Protein AF-A0A258SQX7-F1 (afdb_monomer_lite)

Structure (mmCIF, N/CA/C/O backbone):
data_AF-A0A258SQX7-F1
#
_entry.id   AF-A0A258SQX7-F1
#
loop_
_atom_site.group_PDB
_atom_site.id
_atom_site.type_symbol
_atom_site.label_atom_id
_atom_site.label_alt_id
_atom_site.label_comp_id
_atom_site.label_asym_id
_atom_site.label_entity_id
_atom_site.label_seq_id
_atom_site.pdbx_PDB_ins_code
_atom_site.Cartn_x
_atom_site.Cartn_y
_atom_site.Cartn_z
_atom_site.occupancy
_atom_site.B_iso_or_equiv
_atom_site.auth_seq_id
_atom_site.auth_comp_id
_atom_site.auth_asym_id
_atom_site.auth_atom_id
_atom_site.pdbx_PDB_model_num
ATOM 1 N N . MET A 1 1 ? 6.890 6.126 -13.512 1.00 81.38 1 MET A N 1
ATOM 2 C CA . MET A 1 1 ? 6.777 4.958 -12.606 1.00 81.38 1 MET A CA 1
ATOM 3 C C . MET A 1 1 ? 6.392 5.329 -11.187 1.00 81.38 1 MET A C 1
ATOM 5 O O . MET A 1 1 ? 5.261 5.047 -10.822 1.00 81.38 1 MET A O 1
ATOM 9 N N . LYS A 1 2 ? 7.237 6.023 -10.407 1.00 85.19 2 LYS A N 1
ATOM 10 C CA . LYS A 1 2 ? 6.886 6.403 -9.022 1.00 85.19 2 LYS A CA 1
ATOM 11 C C . LYS A 1 2 ? 5.560 7.177 -8.922 1.00 85.19 2 LYS A C 1
ATOM 13 O O . LYS A 1 2 ? 4.708 6.797 -8.134 1.00 85.19 2 LYS A O 1
ATOM 18 N N . THR A 1 3 ? 5.351 8.183 -9.776 1.00 90.31 3 THR A N 1
ATOM 19 C CA . THR A 1 3 ? 4.095 8.957 -9.825 1.00 90.31 3 THR A CA 1
ATOM 20 C C . THR A 1 3 ? 2.869 8.087 -10.108 1.00 90.31 3 THR A C 1
ATOM 22 O O . THR A 1 3 ? 1.853 8.242 -9.442 1.00 90.31 3 THR A O 1
ATOM 25 N N . HIS A 1 4 ? 2.984 7.134 -11.041 1.00 92.12 4 HIS A N 1
ATOM 26 C CA . HIS A 1 4 ? 1.900 6.210 -11.395 1.00 92.12 4 HIS A CA 1
ATOM 27 C C . HIS A 1 4 ? 1.521 5.311 -10.213 1.00 92.12 4 HIS A C 1
ATOM 29 O O . HIS A 1 4 ? 0.362 5.265 -9.819 1.00 92.12 4 HIS A O 1
ATOM 35 N N . LEU A 1 5 ? 2.508 4.685 -9.562 1.00 93.56 5 LEU A N 1
ATOM 36 C CA . LEU A 1 5 ? 2.284 3.891 -8.346 1.00 93.56 5 LEU A CA 1
ATOM 37 C C . LEU A 1 5 ? 1.634 4.720 -7.231 1.00 93.56 5 LEU A C 1
ATOM 39 O O . LEU A 1 5 ? 0.714 4.245 -6.571 1.00 93.56 5 LEU A O 1
ATOM 43 N N . THR A 1 6 ? 2.065 5.970 -7.038 1.00 94.69 6 THR A N 1
ATOM 44 C CA . THR A 1 6 ? 1.436 6.875 -6.067 1.00 94.69 6 THR A CA 1
ATOM 45 C C . THR A 1 6 ? -0.031 7.146 -6.412 1.00 94.69 6 THR A C 1
ATOM 47 O O . THR A 1 6 ? -0.863 7.153 -5.511 1.00 94.69 6 THR A O 1
ATOM 50 N N . GLN A 1 7 ? -0.375 7.329 -7.690 1.00 94.62 7 GLN A N 1
ATOM 51 C CA . GLN A 1 7 ? -1.762 7.531 -8.130 1.00 94.62 7 GLN A CA 1
ATOM 52 C C . GLN A 1 7 ? -2.632 6.283 -7.927 1.00 94.62 7 GLN A C 1
ATOM 54 O O . GLN A 1 7 ? -3.774 6.402 -7.472 1.00 94.62 7 GLN A O 1
ATOM 59 N N . LEU A 1 8 ? -2.095 5.091 -8.208 1.00 95.62 8 LEU A N 1
ATOM 60 C CA . LEU A 1 8 ? -2.780 3.823 -7.936 1.00 95.62 8 LEU A CA 1
ATOM 61 C C . LEU A 1 8 ? -3.052 3.659 -6.438 1.00 95.62 8 LEU A C 1
ATOM 63 O O . LEU A 1 8 ? -4.182 3.382 -6.042 1.00 95.62 8 LEU A O 1
ATOM 67 N N . LEU A 1 9 ? -2.042 3.915 -5.602 1.00 96.12 9 LEU A N 1
ATOM 68 C CA . LEU A 1 9 ? -2.167 3.874 -4.145 1.00 96.12 9 LEU A CA 1
ATOM 69 C C . LEU A 1 9 ? -3.164 4.907 -3.614 1.00 96.12 9 LEU A C 1
ATOM 71 O O . LEU A 1 9 ? -3.933 4.590 -2.714 1.00 96.12 9 LEU A O 1
ATOM 75 N N . ALA A 1 10 ? -3.186 6.119 -4.172 1.00 95.12 10 ALA A N 1
ATOM 76 C CA . ALA A 1 10 ? -4.155 7.146 -3.794 1.00 95.12 10 ALA A CA 1
ATOM 77 C C . ALA A 1 10 ? -5.588 6.715 -4.118 1.00 95.12 10 ALA A C 1
ATOM 79 O O . ALA A 1 10 ? -6.495 6.914 -3.311 1.00 95.12 10 ALA A O 1
ATOM 80 N N . SER A 1 11 ? -5.777 6.079 -5.275 1.00 95.00 11 SER A N 1
ATOM 81 C CA . SER A 1 11 ? -7.075 5.548 -5.692 1.00 95.00 11 SER A CA 1
ATOM 82 C C . SER A 1 11 ? -7.531 4.415 -4.770 1.00 95.00 11 SER A C 1
ATOM 84 O O . SER A 1 11 ? -8.648 4.459 -4.260 1.00 95.00 11 SER A O 1
ATOM 86 N N . ALA A 1 12 ? -6.650 3.455 -4.476 1.00 96.25 12 ALA A N 1
ATOM 87 C CA . ALA A 1 12 ? -6.932 2.356 -3.553 1.00 96.25 12 ALA A CA 1
ATOM 88 C C . ALA A 1 12 ? -7.239 2.860 -2.132 1.00 96.25 12 ALA A C 1
ATOM 90 O O . ALA A 1 12 ? -8.227 2.453 -1.523 1.00 96.25 12 ALA A O 1
ATOM 91 N N . ALA A 1 13 ? -6.440 3.802 -1.621 1.00 95.31 13 ALA A N 1
ATOM 92 C CA . ALA A 1 13 ? -6.634 4.387 -0.299 1.00 95.31 13 ALA A CA 1
ATOM 93 C C . ALA A 1 13 ? -7.979 5.108 -0.172 1.00 95.31 13 ALA A C 1
ATOM 95 O O . ALA A 1 13 ? -8.664 4.945 0.833 1.00 95.31 13 ALA A O 1
ATOM 96 N N . LYS A 1 14 ? -8.390 5.857 -1.201 1.00 94.38 14 LYS A N 1
ATOM 97 C CA . LYS A 1 14 ? -9.685 6.545 -1.217 1.00 94.38 14 LYS A CA 1
ATOM 98 C C . LYS A 1 14 ? -10.865 5.569 -1.181 1.00 94.38 14 LYS A C 1
ATOM 100 O O . LYS A 1 14 ? -11.896 5.897 -0.603 1.00 94.38 14 LYS A O 1
ATOM 1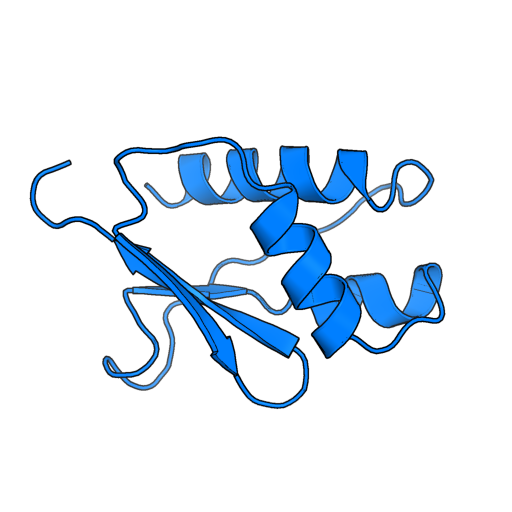05 N N . THR A 1 15 ? -10.712 4.383 -1.766 1.00 94.88 15 THR A N 1
ATOM 106 C CA . THR A 1 15 ? -11.736 3.328 -1.742 1.00 94.88 15 THR A CA 1
ATOM 107 C C . THR A 1 15 ? -11.912 2.732 -0.347 1.00 94.88 15 THR A C 1
ATOM 109 O O . THR A 1 15 ? -13.042 2.528 0.087 1.00 94.88 15 THR A O 1
ATOM 112 N N . ILE A 1 16 ? -10.816 2.467 0.370 1.00 95.06 16 ILE A N 1
ATOM 113 C CA . ILE A 1 16 ? -10.869 1.775 1.671 1.00 95.06 16 ILE A CA 1
ATOM 114 C C . ILE A 1 16 ? -10.962 2.725 2.874 1.00 95.06 16 ILE A C 1
ATOM 116 O O . ILE A 1 16 ? -11.374 2.316 3.956 1.00 95.06 16 ILE A O 1
ATOM 120 N N . ALA A 1 17 ? -10.552 3.982 2.703 1.00 93.62 17 ALA A N 1
ATOM 121 C CA . ALA A 1 17 ? -10.467 4.987 3.757 1.00 93.62 17 ALA A CA 1
ATOM 122 C C . ALA A 1 17 ? -10.977 6.360 3.268 1.00 93.62 17 ALA A C 1
ATOM 124 O O . ALA A 1 17 ? -10.226 7.338 3.306 1.00 93.62 17 ALA A O 1
ATOM 125 N N . PRO A 1 18 ? -12.239 6.465 2.804 1.00 92.38 18 PRO A N 1
ATOM 126 C CA . PRO A 1 18 ? -12.772 7.695 2.207 1.00 92.38 18 PRO A CA 1
ATOM 127 C C . PRO A 1 18 ? -12.785 8.893 3.168 1.00 92.38 18 PRO A C 1
ATOM 129 O O . PRO A 1 18 ? -12.673 10.032 2.718 1.00 92.38 18 PRO A O 1
ATOM 132 N N . ASP A 1 19 ? -12.876 8.640 4.476 1.00 91.50 19 ASP A N 1
ATOM 133 C CA . ASP A 1 19 ? -12.925 9.674 5.518 1.00 91.50 19 ASP A CA 1
ATOM 134 C C . ASP A 1 19 ? -11.534 10.158 5.969 1.00 91.50 19 ASP A C 1
ATOM 136 O O . ASP A 1 19 ? -11.420 11.080 6.781 1.00 91.50 19 ASP A O 1
ATOM 140 N N . VAL A 1 20 ? -10.455 9.542 5.474 1.00 89.88 20 VAL A N 1
ATOM 141 C CA . VAL A 1 20 ? -9.083 9.938 5.810 1.00 89.88 20 VAL A CA 1
ATOM 142 C C . VAL A 1 20 ? -8.613 11.007 4.827 1.00 89.88 20 VAL A C 1
ATOM 144 O O . VAL A 1 20 ? -8.187 10.713 3.711 1.00 89.88 20 VAL A O 1
ATOM 147 N N . ALA A 1 21 ? -8.680 12.264 5.263 1.00 83.50 21 ALA A N 1
ATOM 148 C CA . ALA A 1 21 ? -8.109 13.396 4.541 1.00 83.50 21 ALA A CA 1
ATOM 149 C C . ALA A 1 21 ? -6.573 13.451 4.678 1.00 83.50 21 ALA A C 1
ATOM 151 O O . ALA A 1 21 ? -5.999 12.905 5.621 1.00 83.50 21 ALA A O 1
ATOM 152 N N . ASP A 1 22 ? -5.922 14.133 3.731 1.00 82.31 22 ASP A N 1
ATOM 153 C CA . ASP A 1 22 ? -4.495 14.496 3.774 1.00 82.31 22 ASP A CA 1
ATOM 154 C C . ASP A 1 22 ? -3.523 13.320 3.967 1.00 82.31 22 ASP A C 1
ATOM 156 O O . ASP A 1 22 ? -2.541 13.379 4.710 1.00 82.31 22 ASP A O 1
ATOM 160 N N . LEU A 1 23 ? -3.786 12.219 3.264 1.00 88.94 23 LEU A N 1
ATOM 161 C CA . LEU A 1 23 ? -2.938 11.038 3.304 1.00 88.94 23 LEU A CA 1
ATOM 162 C C . LEU A 1 23 ? -1.627 11.253 2.531 1.00 88.94 23 LEU A C 1
ATOM 164 O O . LEU A 1 23 ? -1.599 11.267 1.298 1.00 88.94 23 LEU A O 1
ATOM 168 N N . THR A 1 24 ? -0.512 11.337 3.253 1.00 90.69 24 THR A N 1
ATOM 169 C CA . THR A 1 24 ? 0.823 11.360 2.641 1.00 90.69 24 THR A CA 1
ATOM 170 C C . THR A 1 24 ? 1.245 9.954 2.224 1.00 90.69 24 THR A C 1
ATOM 172 O O . THR A 1 24 ? 1.606 9.122 3.058 1.00 90.69 24 THR A O 1
ATOM 175 N N . ILE A 1 25 ? 1.242 9.691 0.918 1.00 94.81 25 ILE A N 1
ATOM 176 C CA . ILE A 1 25 ? 1.702 8.419 0.351 1.00 94.81 25 ILE A CA 1
ATOM 177 C C . ILE A 1 25 ? 3.198 8.499 0.073 1.00 94.81 25 ILE A C 1
ATOM 179 O O . ILE A 1 25 ? 3.653 9.279 -0.765 1.00 94.81 25 ILE A O 1
ATOM 183 N N . VAL A 1 26 ? 3.962 7.642 0.748 1.00 94.38 26 VAL A N 1
ATOM 184 C CA . VAL A 1 26 ? 5.412 7.547 0.576 1.00 94.38 26 VAL A CA 1
ATOM 185 C C . VAL A 1 26 ? 5.758 6.237 -0.125 1.00 94.38 26 VAL A C 1
ATOM 187 O O . VAL A 1 26 ? 5.349 5.158 0.303 1.00 94.38 26 VAL A O 1
ATOM 190 N N . LEU A 1 27 ? 6.516 6.357 -1.217 1.00 94.94 27 LEU A N 1
ATOM 191 C CA . LEU A 1 27 ? 7.156 5.245 -1.916 1.00 94.94 27 LEU A CA 1
ATOM 192 C C . LEU A 1 27 ? 8.667 5.370 -1.762 1.00 94.94 27 LEU A C 1
ATOM 194 O O . LEU A 1 27 ? 9.263 6.375 -2.177 1.00 94.94 27 LEU A O 1
ATOM 198 N N . GLU A 1 28 ? 9.274 4.330 -1.213 1.00 93.06 28 GLU A N 1
ATOM 199 C CA . GLU A 1 28 ? 10.707 4.241 -0.956 1.00 93.06 28 GLU A CA 1
ATOM 200 C C . GLU A 1 28 ? 11.311 3.075 -1.731 1.00 93.06 28 GLU A C 1
ATOM 202 O O . GLU A 1 28 ? 10.606 2.144 -2.120 1.00 93.06 28 GLU A O 1
ATOM 207 N N . ARG A 1 29 ? 12.626 3.125 -1.962 1.00 92.69 29 ARG A N 1
ATOM 208 C CA . ARG A 1 29 ? 13.352 1.944 -2.429 1.00 92.69 29 ARG A CA 1
ATOM 209 C C . ARG A 1 29 ? 13.650 1.059 -1.223 1.00 92.69 29 ARG A C 1
ATOM 211 O O . ARG A 1 29 ? 14.229 1.563 -0.255 1.00 92.69 29 ARG A O 1
ATOM 218 N N . PRO A 1 30 ? 13.272 -0.223 -1.251 1.00 90.69 30 PRO A N 1
ATOM 219 C CA . PRO A 1 30 ? 13.583 -1.116 -0.153 1.00 90.69 30 PRO A CA 1
ATOM 220 C C . PRO A 1 30 ? 15.097 -1.334 -0.031 1.00 90.69 30 PRO A C 1
ATOM 222 O O . PRO A 1 30 ? 15.861 -1.169 -0.981 1.00 90.69 30 PRO A O 1
ATOM 225 N N . LYS A 1 31 ? 15.540 -1.703 1.175 1.00 87.81 31 LYS A N 1
ATOM 226 C CA . LYS A 1 31 ? 16.965 -1.918 1.483 1.00 87.81 31 LYS A CA 1
ATOM 227 C C . LYS A 1 31 ? 17.546 -3.180 0.835 1.00 87.81 31 LYS A C 1
ATOM 229 O O . LYS A 1 31 ? 18.747 -3.220 0.598 1.00 87.81 31 LYS A O 1
ATOM 234 N N . SER A 1 32 ? 16.712 -4.192 0.590 1.00 90.50 32 SER A N 1
ATOM 235 C CA . SER A 1 32 ? 17.079 -5.408 -0.143 1.00 90.50 32 SER A CA 1
ATOM 236 C C . SER A 1 32 ? 16.303 -5.466 -1.451 1.00 90.50 32 SER A C 1
ATOM 238 O O . SER A 1 32 ? 15.104 -5.184 -1.455 1.00 90.50 32 SER A O 1
ATOM 240 N N . ALA A 1 33 ? 16.972 -5.882 -2.527 1.00 87.88 33 ALA A N 1
ATOM 241 C CA . ALA A 1 33 ? 16.342 -6.138 -3.822 1.00 87.88 33 ALA A CA 1
ATOM 242 C C . ALA A 1 33 ? 15.285 -7.257 -3.748 1.00 87.88 33 ALA A C 1
ATOM 244 O O . ALA A 1 33 ? 14.335 -7.259 -4.526 1.00 87.88 33 ALA A O 1
ATOM 245 N N . ASP A 1 34 ? 15.390 -8.156 -2.761 1.00 92.12 34 ASP A N 1
ATOM 246 C CA . ASP A 1 34 ? 14.399 -9.216 -2.526 1.00 92.12 34 ASP A CA 1
ATOM 247 C C . ASP A 1 34 ? 13.019 -8.664 -2.141 1.00 92.12 34 ASP A C 1
ATOM 249 O O . ASP A 1 34 ? 12.016 -9.360 -2.247 1.00 92.12 34 ASP A O 1
ATOM 253 N N . HIS A 1 35 ? 12.950 -7.410 -1.684 1.00 92.19 35 HIS A N 1
ATOM 254 C CA . HIS A 1 35 ? 11.706 -6.737 -1.309 1.00 92.19 35 HIS A CA 1
ATOM 255 C C . HIS A 1 35 ? 11.119 -5.902 -2.460 1.00 92.19 35 HIS A C 1
ATOM 257 O O . HIS A 1 35 ? 10.262 -5.051 -2.226 1.00 92.19 35 HIS A O 1
ATOM 263 N N . GLY A 1 36 ? 11.573 -6.13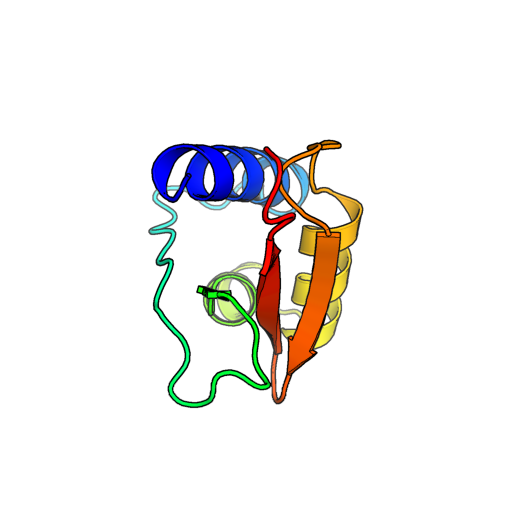5 -3.691 1.00 94.12 36 GLY A N 1
ATOM 264 C CA . GLY A 1 36 ? 11.060 -5.489 -4.894 1.00 94.12 36 GLY A CA 1
ATOM 265 C C . GLY A 1 36 ? 11.709 -4.142 -5.201 1.00 94.12 36 GLY A C 1
ATOM 266 O O . GLY A 1 36 ? 12.740 -3.766 -4.647 1.00 94.12 36 GLY A O 1
ATOM 267 N N . ASP A 1 37 ? 11.094 -3.411 -6.123 1.00 95.12 37 ASP A N 1
ATOM 268 C CA . ASP A 1 37 ? 11.604 -2.142 -6.643 1.00 95.12 37 ASP A CA 1
ATOM 269 C C . ASP A 1 37 ? 11.169 -0.950 -5.787 1.00 95.12 37 ASP A C 1
ATOM 271 O O . ASP A 1 37 ? 11.902 0.033 -5.632 1.00 95.12 37 ASP A O 1
ATOM 275 N N . PHE A 1 38 ? 9.961 -1.037 -5.225 1.00 96.06 38 PHE A N 1
ATOM 276 C CA . PHE A 1 38 ? 9.381 -0.012 -4.368 1.00 96.06 38 PHE A CA 1
ATOM 277 C C . PHE A 1 38 ? 8.655 -0.629 -3.180 1.00 96.06 38 PHE A C 1
ATOM 279 O O . PHE A 1 38 ? 8.076 -1.702 -3.282 1.00 96.06 38 PHE A O 1
ATOM 286 N N . ALA A 1 39 ? 8.618 0.096 -2.069 1.00 96.81 39 ALA A N 1
ATOM 287 C CA . ALA A 1 39 ? 7.837 -0.268 -0.899 1.00 96.81 39 ALA A CA 1
ATOM 288 C C . ALA A 1 39 ? 7.061 0.938 -0.359 1.00 96.81 39 ALA A C 1
ATOM 290 O O . ALA A 1 39 ? 7.482 2.088 -0.513 1.00 96.81 39 ALA A O 1
ATOM 291 N N . THR A 1 40 ? 5.933 0.674 0.299 1.00 97.19 40 THR A N 1
ATOM 292 C CA . THR A 1 40 ? 5.170 1.681 1.046 1.00 97.19 40 THR A CA 1
ATOM 293 C C . THR A 1 40 ? 4.754 1.166 2.421 1.00 97.19 40 THR A C 1
ATOM 295 O O . THR A 1 40 ? 4.430 -0.010 2.596 1.00 97.19 40 THR A O 1
ATOM 298 N N . ASN A 1 41 ? 4.729 2.070 3.399 1.00 97.00 41 ASN A N 1
ATOM 299 C CA . ASN A 1 41 ? 4.202 1.843 4.746 1.00 97.00 41 ASN A CA 1
ATOM 300 C C . ASN A 1 41 ? 2.733 2.286 4.887 1.00 97.00 41 ASN A C 1
ATOM 302 O O . ASN A 1 41 ? 2.234 2.408 6.007 1.00 97.00 41 ASN A O 1
ATOM 306 N N . LEU A 1 42 ? 2.040 2.552 3.774 1.00 97.06 42 LEU A N 1
ATOM 307 C CA . LEU A 1 42 ? 0.706 3.149 3.766 1.00 97.06 42 LEU A CA 1
ATOM 308 C C . LEU A 1 42 ? -0.301 2.419 4.669 1.00 97.06 42 LEU A C 1
ATOM 310 O O . LEU A 1 42 ? -1.062 3.061 5.393 1.00 97.06 42 LEU A O 1
ATOM 314 N N . ALA A 1 43 ? -0.264 1.087 4.697 1.00 97.50 43 ALA A N 1
ATOM 315 C CA . ALA A 1 43 ? -1.164 0.308 5.541 1.00 97.50 43 ALA A CA 1
ATOM 316 C C . ALA A 1 43 ? -0.968 0.589 7.041 1.00 97.50 43 ALA A C 1
ATOM 318 O O . ALA A 1 43 ? -1.928 0.595 7.808 1.00 97.50 43 ALA A O 1
ATOM 319 N N . MET A 1 44 ? 0.266 0.876 7.466 1.00 96.12 44 MET A N 1
ATOM 320 C CA . MET A 1 44 ? 0.588 1.242 8.850 1.00 96.12 44 MET A CA 1
ATOM 321 C C . MET A 1 44 ? 0.073 2.635 9.203 1.00 96.12 44 MET A C 1
ATOM 323 O O . MET A 1 44 ? -0.412 2.843 10.313 1.00 96.12 44 MET A O 1
ATOM 327 N N . ILE A 1 45 ? 0.141 3.575 8.257 1.00 95.62 45 ILE A N 1
ATOM 328 C CA . ILE A 1 45 ? -0.409 4.925 8.426 1.00 95.62 45 ILE A CA 1
ATOM 329 C C . ILE A 1 45 ? -1.932 4.848 8.588 1.00 95.62 45 ILE A C 1
ATOM 331 O O . ILE A 1 45 ? -2.486 5.474 9.491 1.00 95.62 45 ILE A O 1
ATOM 335 N N . LEU A 1 46 ? -2.596 4.025 7.772 1.00 96.12 46 LEU A N 1
ATOM 336 C CA . LEU A 1 46 ? -4.047 3.829 7.801 1.00 96.12 46 LEU A CA 1
ATOM 337 C C . LEU A 1 46 ? -4.542 2.979 8.985 1.00 96.12 46 LEU A C 1
ATOM 339 O O . LEU A 1 46 ? -5.705 3.086 9.368 1.00 96.12 46 LEU A O 1
ATOM 343 N N . ALA A 1 47 ? -3.674 2.194 9.628 1.00 96.38 47 ALA A N 1
ATOM 344 C CA . ALA A 1 47 ? -4.043 1.365 10.779 1.00 96.38 47 ALA A CA 1
ATOM 345 C C . ALA A 1 47 ? -4.637 2.159 11.943 1.00 96.38 47 ALA A C 1
ATOM 347 O O . ALA A 1 47 ? -5.610 1.723 12.559 1.00 96.38 47 ALA A O 1
ATOM 348 N N . LYS A 1 48 ? -4.084 3.342 12.232 1.00 93.62 48 LYS A N 1
ATOM 349 C CA . LYS A 1 48 ? -4.568 4.200 13.317 1.00 93.62 48 LYS A CA 1
ATOM 350 C C . LYS A 1 48 ? -5.971 4.771 13.050 1.00 93.62 48 LYS A C 1
ATOM 352 O O . LYS A 1 48 ? -6.827 4.570 13.911 1.00 93.62 48 LYS A O 1
ATOM 357 N N . PRO A 1 49 ? -6.243 5.465 11.926 1.00 94.62 49 PRO A N 1
ATOM 358 C CA . PRO A 1 49 ? -7.575 6.005 11.659 1.00 94.62 49 PRO A CA 1
ATOM 359 C C . PRO A 1 49 ? -8.631 4.913 11.446 1.00 94.62 49 PRO A C 1
ATOM 361 O O . PRO A 1 49 ? -9.746 5.066 11.935 1.00 94.62 49 PRO A O 1
ATOM 364 N N . LEU A 1 50 ? -8.282 3.789 10.810 1.00 94.94 50 LEU A N 1
ATOM 365 C CA . LEU A 1 50 ? -9.225 2.688 10.572 1.00 94.94 50 LEU A CA 1
ATOM 366 C C . LEU A 1 50 ? -9.395 1.753 11.781 1.00 94.94 50 LEU A C 1
ATOM 368 O O . LEU A 1 50 ? -10.296 0.921 11.788 1.00 94.94 50 LEU A O 1
ATOM 372 N N . LYS A 1 51 ? -8.538 1.873 12.808 1.00 96.06 51 LYS A N 1
ATOM 373 C CA . LYS A 1 51 ? -8.489 0.988 13.990 1.00 96.06 51 LYS A CA 1
ATOM 374 C C . LYS A 1 51 ? -8.437 -0.499 13.615 1.00 96.06 51 LYS A C 1
ATOM 376 O O . LYS A 1 51 ? -9.063 -1.343 14.255 1.00 96.06 51 LYS A O 1
ATOM 381 N N . GLN A 1 52 ? -7.680 -0.816 12.572 1.00 96.69 52 GLN A N 1
ATOM 382 C CA . GLN A 1 52 ? -7.577 -2.153 11.996 1.00 96.69 52 GLN A CA 1
ATOM 383 C C . GLN A 1 52 ? -6.125 -2.628 11.958 1.00 96.69 52 GLN A C 1
ATOM 385 O O . GLN A 1 52 ? -5.181 -1.838 11.988 1.00 96.69 52 GLN A O 1
ATOM 390 N N . ASN A 1 53 ? -5.943 -3.948 11.890 1.00 97.56 53 ASN A N 1
ATOM 391 C CA . ASN A 1 53 ? -4.621 -4.550 11.761 1.00 97.56 53 ASN A CA 1
ATOM 392 C C . ASN A 1 53 ? -3.974 -4.099 10.430 1.00 97.56 53 ASN A C 1
ATOM 394 O O . ASN A 1 53 ? -4.577 -4.322 9.376 1.00 97.56 53 ASN A O 1
ATOM 398 N N . PRO A 1 54 ? -2.754 -3.524 10.437 1.00 97.75 54 PRO A N 1
ATOM 399 C CA . PRO A 1 54 ? -2.136 -3.022 9.214 1.00 97.75 54 PRO A CA 1
ATOM 400 C C . PRO A 1 54 ? -1.914 -4.093 8.143 1.00 97.75 54 PRO A C 1
ATOM 402 O O . PRO A 1 54 ? -1.946 -3.775 6.962 1.00 97.75 54 PRO A O 1
ATOM 405 N N . ARG A 1 55 ? -1.768 -5.373 8.503 1.00 97.62 55 ARG A N 1
ATOM 406 C CA . ARG A 1 55 ? -1.663 -6.461 7.519 1.00 97.62 55 ARG A CA 1
ATOM 407 C C . ARG A 1 55 ? -2.984 -6.722 6.788 1.00 97.62 55 ARG A C 1
ATOM 409 O O . ARG A 1 55 ? -2.984 -7.018 5.595 1.00 97.62 55 ARG A O 1
ATOM 416 N N . VAL A 1 56 ? -4.105 -6.574 7.495 1.00 97.69 56 VAL A N 1
ATOM 417 C CA . VAL A 1 56 ? -5.448 -6.652 6.901 1.00 97.69 56 VAL A CA 1
ATOM 418 C C . VAL A 1 56 ? -5.661 -5.468 5.961 1.00 97.69 56 VAL A C 1
ATOM 420 O O . VAL A 1 56 ? -6.086 -5.662 4.829 1.00 97.69 56 VAL A O 1
ATOM 423 N N . ILE A 1 57 ? -5.275 -4.262 6.382 1.00 98.00 57 ILE A N 1
ATOM 424 C CA . ILE A 1 57 ? -5.343 -3.066 5.532 1.00 98.00 57 ILE A CA 1
ATOM 425 C C . ILE A 1 57 ? -4.436 -3.211 4.308 1.00 98.00 57 ILE A C 1
ATOM 427 O O . ILE A 1 57 ? -4.844 -2.860 3.213 1.00 98.00 57 ILE A O 1
ATOM 431 N N . ALA A 1 58 ? -3.229 -3.761 4.457 1.00 98.25 58 ALA A N 1
ATOM 432 C CA . ALA A 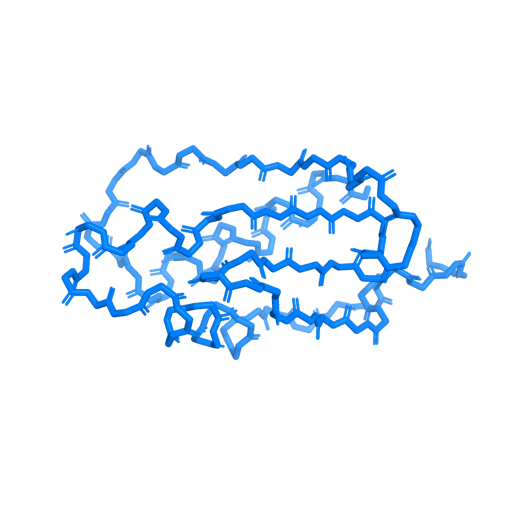1 58 ? -2.323 -3.989 3.335 1.00 98.25 58 ALA A CA 1
ATOM 433 C C . ALA A 1 58 ? -2.953 -4.898 2.272 1.00 98.25 58 ALA A C 1
ATOM 435 O O . ALA A 1 58 ? -2.825 -4.626 1.083 1.00 98.25 58 ALA A O 1
ATOM 436 N N . THR A 1 59 ? -3.684 -5.925 2.712 1.00 97.94 59 THR A N 1
ATOM 437 C CA . THR A 1 59 ? -4.457 -6.802 1.821 1.00 97.94 59 THR A CA 1
ATOM 438 C C . THR A 1 59 ? -5.561 -6.013 1.117 1.00 97.94 59 THR A C 1
ATOM 440 O O . THR A 1 59 ? -5.617 -6.017 -0.104 1.00 97.94 59 THR A O 1
ATOM 443 N N . GLN A 1 60 ? -6.354 -5.231 1.858 1.00 98.00 60 GLN A N 1
ATOM 444 C CA . GLN A 1 60 ? -7.406 -4.389 1.271 1.00 98.00 60 GLN A CA 1
ATOM 445 C C . GLN A 1 60 ? -6.867 -3.355 0.274 1.00 98.00 60 GLN A C 1
ATOM 447 O O . GLN A 1 60 ? -7.511 -3.090 -0.735 1.00 98.00 60 GLN A O 1
ATOM 452 N N . ILE A 1 61 ? -5.692 -2.767 0.534 1.00 97.81 61 ILE A N 1
ATOM 453 C CA . ILE A 1 61 ? -5.034 -1.855 -0.409 1.00 97.81 61 ILE A CA 1
ATOM 454 C C . ILE A 1 61 ? -4.713 -2.602 -1.701 1.00 97.81 61 ILE A C 1
ATOM 456 O O . ILE A 1 61 ? -5.026 -2.082 -2.764 1.00 97.81 61 ILE A O 1
ATOM 460 N N . ILE A 1 62 ? -4.105 -3.791 -1.614 1.00 97.44 62 ILE A N 1
ATOM 461 C CA . ILE A 1 62 ? -3.749 -4.602 -2.787 1.00 97.44 62 ILE A CA 1
ATOM 462 C C . ILE A 1 62 ? -5.002 -4.995 -3.574 1.00 97.44 62 ILE A C 1
ATOM 464 O O . ILE A 1 62 ? -5.020 -4.827 -4.789 1.00 97.44 62 ILE A O 1
ATOM 468 N N . ASP A 1 63 ? -6.059 -5.434 -2.892 1.00 97.12 63 ASP A N 1
ATOM 469 C CA . ASP A 1 63 ? -7.326 -5.822 -3.523 1.00 97.12 63 ASP A CA 1
ATOM 470 C C . ASP A 1 63 ? -8.037 -4.632 -4.193 1.00 97.12 63 ASP A C 1
ATOM 472 O O . ASP A 1 63 ? -8.747 -4.800 -5.183 1.00 97.12 63 ASP A O 1
ATOM 476 N N . ALA A 1 64 ? -7.838 -3.418 -3.669 1.00 97.06 64 ALA A N 1
ATOM 477 C CA . ALA A 1 64 ? -8.387 -2.181 -4.215 1.00 97.06 64 ALA A CA 1
ATOM 478 C C . ALA A 1 64 ? -7.467 -1.494 -5.243 1.00 97.06 64 ALA A C 1
ATOM 480 O O . ALA A 1 64 ? -7.829 -0.428 -5.757 1.00 97.06 64 ALA A O 1
ATOM 481 N N . LEU A 1 65 ? -6.283 -2.046 -5.542 1.00 96.06 65 LEU A N 1
ATOM 482 C CA . LEU A 1 65 ? -5.401 -1.479 -6.560 1.00 96.06 65 LEU A CA 1
ATOM 483 C C . LEU A 1 65 ? -6.044 -1.624 -7.945 1.00 96.06 65 LEU A C 1
ATOM 485 O O . LEU A 1 65 ? -6.426 -2.727 -8.340 1.00 96.06 65 LEU A O 1
ATOM 489 N N . PRO A 1 66 ? -6.112 -0.541 -8.737 1.00 93.88 66 PRO A N 1
ATOM 490 C CA . PRO A 1 66 ? -6.473 -0.661 -10.139 1.00 93.88 66 PRO A CA 1
ATOM 491 C C . PRO A 1 66 ? -5.464 -1.541 -10.885 1.00 93.88 66 PRO A C 1
ATOM 493 O O . PRO A 1 66 ? -4.263 -1.502 -10.598 1.00 93.88 66 PRO A O 1
ATOM 496 N N . ALA A 1 67 ? -5.946 -2.294 -11.877 1.00 90.56 67 ALA A N 1
ATOM 497 C CA . ALA A 1 67 ? -5.083 -3.079 -12.752 1.00 90.56 67 ALA A CA 1
ATOM 498 C C . ALA A 1 67 ? -4.028 -2.181 -13.422 1.00 90.56 67 ALA A C 1
ATOM 500 O O . ALA A 1 67 ? -4.325 -1.067 -13.860 1.00 90.56 67 ALA A O 1
ATOM 501 N N . SER A 1 68 ? -2.787 -2.660 -13.482 1.00 91.50 68 SER A N 1
ATOM 502 C CA . SER A 1 68 ? -1.666 -1.900 -14.027 1.00 91.50 68 SER A CA 1
ATOM 503 C C . SER A 1 68 ? -0.592 -2.835 -14.562 1.00 91.50 68 SER A C 1
ATOM 505 O O . SER A 1 68 ? 0.019 -3.564 -13.783 1.00 91.50 68 SER A O 1
ATOM 507 N N . ASP A 1 69 ? -0.269 -2.712 -15.849 1.00 91.12 69 ASP A N 1
ATOM 508 C CA . ASP A 1 69 ? 0.767 -3.522 -16.510 1.00 91.12 69 ASP A CA 1
ATOM 509 C C . ASP A 1 69 ? 2.166 -3.319 -15.906 1.00 91.12 69 ASP A C 1
ATOM 511 O O . ASP A 1 69 ? 3.014 -4.204 -15.970 1.00 91.12 69 ASP A O 1
ATOM 515 N N . TYR A 1 70 ? 2.391 -2.182 -15.240 1.00 90.81 70 TYR A N 1
ATOM 516 C CA . TYR A 1 70 ? 3.647 -1.883 -14.552 1.00 90.81 70 TYR A CA 1
ATOM 517 C C . TYR A 1 70 ? 3.922 -2.759 -13.324 1.00 90.81 70 TYR A C 1
ATOM 519 O O . TYR A 1 70 ? 5.080 -2.863 -12.927 1.00 90.81 70 TYR A O 1
ATOM 527 N N . ILE A 1 71 ? 2.898 -3.338 -12.685 1.00 94.62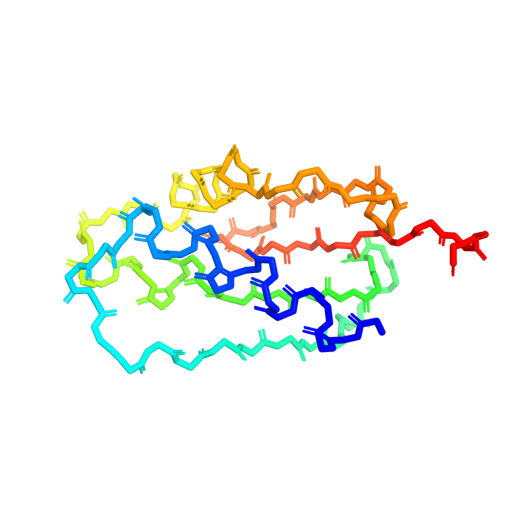 71 ILE A N 1
ATOM 528 C CA . ILE A 1 71 ? 3.055 -4.120 -11.451 1.00 94.62 71 ILE A CA 1
ATOM 529 C C . ILE A 1 71 ? 3.083 -5.602 -11.824 1.00 94.62 71 ILE A C 1
ATOM 531 O O . ILE A 1 71 ? 2.072 -6.164 -12.227 1.00 94.62 71 ILE A O 1
ATOM 535 N N . ALA A 1 72 ? 4.237 -6.240 -11.646 1.00 95.06 72 ALA A N 1
ATOM 536 C CA . ALA A 1 72 ? 4.397 -7.677 -11.839 1.00 95.06 72 ALA A CA 1
ATOM 537 C C . ALA A 1 72 ? 3.762 -8.468 -10.688 1.00 95.06 72 ALA A C 1
ATOM 539 O O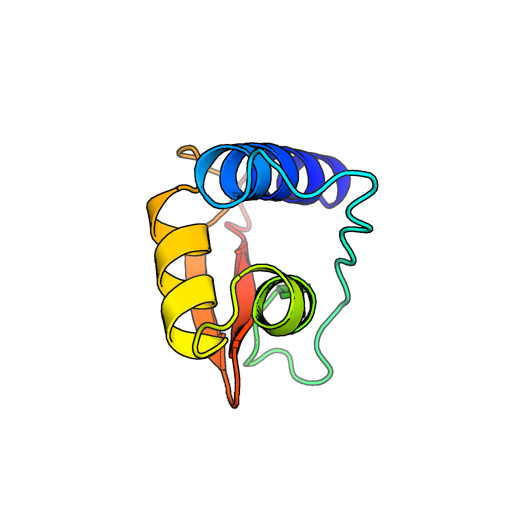 . ALA A 1 72 ? 3.057 -9.451 -10.901 1.00 95.06 72 ALA A O 1
ATOM 540 N N . LYS A 1 73 ? 4.030 -8.040 -9.448 1.00 95.00 73 LYS A N 1
ATOM 541 C CA . LYS A 1 73 ? 3.430 -8.605 -8.234 1.00 95.00 73 LYS A CA 1
ATOM 542 C C . LYS A 1 73 ? 3.539 -7.641 -7.057 1.00 95.00 73 LYS A C 1
ATOM 544 O O . LYS A 1 73 ? 4.366 -6.724 -7.050 1.00 95.00 73 LYS A O 1
ATOM 549 N N . THR A 1 74 ? 2.739 -7.908 -6.032 1.00 97.00 74 THR A N 1
ATOM 550 C CA . THR A 1 74 ? 2.796 -7.235 -4.732 1.00 97.00 74 THR A CA 1
ATOM 551 C C . THR A 1 74 ? 2.972 -8.250 -3.614 1.00 97.00 74 THR A C 1
ATOM 553 O O . THR A 1 74 ? 2.357 -9.314 -3.648 1.00 97.00 74 THR A O 1
ATOM 556 N N . GLU A 1 75 ? 3.752 -7.911 -2.593 1.00 97.50 75 GLU A N 1
ATOM 557 C CA . GLU A 1 75 ? 3.948 -8.759 -1.415 1.00 97.50 75 GLU A CA 1
ATOM 558 C C . GLU A 1 75 ? 3.774 -7.957 -0.127 1.00 97.50 75 GLU A C 1
ATOM 560 O O . GLU A 1 75 ? 4.164 -6.792 -0.048 1.00 97.50 75 GLU A O 1
ATOM 565 N N . ILE A 1 76 ? 3.206 -8.590 0.902 1.00 97.38 76 ILE A N 1
ATOM 566 C CA . ILE A 1 76 ? 3.055 -7.978 2.223 1.00 97.38 76 ILE A CA 1
ATOM 567 C C . ILE A 1 76 ? 4.162 -8.489 3.141 1.00 97.38 76 ILE A C 1
ATOM 569 O O . ILE A 1 76 ? 4.220 -9.682 3.450 1.00 97.38 76 ILE A O 1
ATOM 573 N N . ALA A 1 77 ? 4.995 -7.578 3.634 1.00 94.31 77 ALA A N 1
ATOM 574 C CA . ALA A 1 77 ? 6.089 -7.877 4.548 1.00 94.31 77 ALA A CA 1
ATOM 575 C C . ALA A 1 77 ? 5.830 -7.332 5.962 1.00 94.31 77 ALA A C 1
ATOM 577 O O . ALA A 1 77 ? 5.251 -6.257 6.165 1.00 94.31 77 ALA A O 1
ATOM 578 N N . GLY A 1 78 ? 6.310 -8.075 6.963 1.00 91.62 78 GLY A N 1
ATOM 579 C CA . GLY A 1 78 ? 6.275 -7.671 8.368 1.00 91.62 78 GLY A CA 1
ATOM 580 C C . GLY A 1 78 ? 4.874 -7.279 8.852 1.00 91.62 78 GLY A C 1
ATOM 581 O O . GLY A 1 78 ? 3.912 -8.030 8.696 1.00 91.62 78 GLY A O 1
ATOM 582 N N . ALA A 1 79 ? 4.771 -6.094 9.457 1.00 91.25 79 ALA A N 1
ATOM 583 C CA . ALA A 1 79 ? 3.535 -5.592 10.056 1.00 91.25 79 ALA A CA 1
ATOM 584 C C . ALA A 1 79 ? 2.501 -5.064 9.041 1.00 91.25 79 ALA A C 1
ATOM 586 O O . ALA A 1 79 ? 1.377 -4.778 9.443 1.00 91.25 79 ALA A O 1
ATOM 587 N N . GLY A 1 80 ? 2.858 -4.926 7.758 1.00 94.88 80 GLY A N 1
ATOM 588 C CA . GLY A 1 80 ? 1.992 -4.329 6.733 1.00 94.88 80 GLY A CA 1
ATOM 589 C C . GLY A 1 80 ? 2.719 -3.433 5.725 1.00 94.88 80 GLY A C 1
ATOM 590 O O . GLY A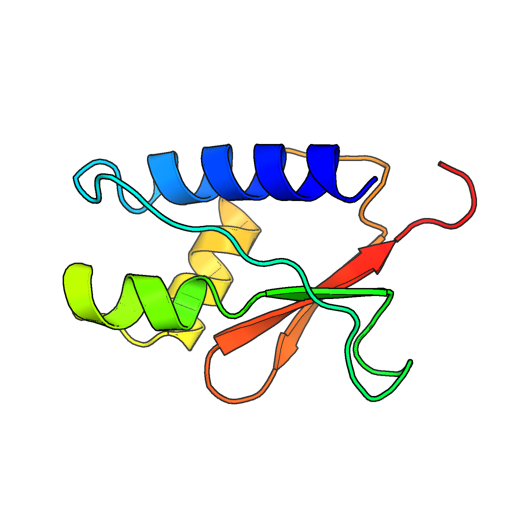 1 80 ? 2.099 -2.537 5.162 1.00 94.88 80 GLY A O 1
ATOM 591 N N . PHE A 1 81 ? 4.023 -3.630 5.506 1.00 95.94 81 PHE A N 1
ATOM 592 C CA . PHE A 1 81 ? 4.685 -3.021 4.352 1.00 95.94 81 PHE A CA 1
ATOM 593 C C . PHE A 1 81 ? 4.183 -3.693 3.080 1.00 95.94 81 PHE A C 1
ATOM 595 O O . PHE A 1 81 ? 4.072 -4.918 3.046 1.00 95.94 81 PHE A O 1
ATOM 602 N N . ILE A 1 82 ? 3.908 -2.901 2.048 1.00 97.75 82 ILE A N 1
ATOM 603 C CA . ILE A 1 82 ? 3.558 -3.413 0.723 1.00 97.75 82 ILE A CA 1
ATOM 604 C C . ILE A 1 82 ? 4.756 -3.192 -0.187 1.00 97.75 82 ILE A C 1
ATOM 606 O O . ILE A 1 82 ? 5.157 -2.050 -0.421 1.00 97.75 82 ILE A O 1
ATOM 610 N N . ASN A 1 83 ? 5.308 -4.292 -0.675 1.00 97.56 83 ASN A N 1
ATOM 611 C CA . ASN A 1 83 ? 6.412 -4.355 -1.616 1.00 97.56 83 ASN A CA 1
ATOM 612 C C . ASN A 1 83 ? 5.856 -4.517 -3.034 1.00 97.56 83 ASN A C 1
ATOM 614 O O . ASN A 1 83 ? 4.980 -5.350 -3.263 1.00 97.56 83 ASN A O 1
ATOM 618 N N . PHE A 1 84 ? 6.379 -3.747 -3.981 1.00 96.75 84 PHE A N 1
ATOM 619 C CA . PHE A 1 84 ? 6.002 -3.747 -5.389 1.00 96.75 84 PHE A CA 1
ATOM 620 C C . PHE A 1 84 ? 7.172 -4.227 -6.234 1.00 96.75 84 PHE A C 1
ATOM 622 O O . PHE A 1 84 ? 8.270 -3.674 -6.156 1.00 96.75 84 PHE A O 1
ATOM 629 N N . PHE A 1 85 ? 6.902 -5.208 -7.082 1.00 95.75 85 PHE A N 1
ATOM 630 C CA . PHE A 1 85 ? 7.823 -5.700 -8.095 1.00 95.75 85 PHE A CA 1
ATOM 631 C C . PHE A 1 85 ? 7.293 -5.241 -9.445 1.00 95.75 85 PHE A C 1
ATOM 633 O O . PHE A 1 85 ? 6.115 -5.461 -9.746 1.00 95.75 85 PHE A O 1
ATOM 640 N N . LEU A 1 86 ? 8.122 -4.570 -10.232 1.00 93.75 86 LEU A N 1
ATOM 641 C CA . LEU A 1 86 ? 7.716 -3.983 -11.499 1.00 93.75 86 LEU A CA 1
ATOM 642 C C . LEU A 1 86 ? 8.042 -4.895 -12.671 1.00 93.75 86 LEU A C 1
ATOM 644 O O . LEU A 1 86 ? 9.010 -5.653 -12.650 1.00 93.75 86 LEU A O 1
ATOM 648 N N . ASN A 1 87 ? 7.233 -4.793 -13.720 1.00 91.06 87 ASN A N 1
ATOM 649 C CA . ASN A 1 87 ? 7.527 -5.458 -14.977 1.00 91.06 87 ASN A CA 1
ATOM 650 C C . ASN A 1 87 ? 8.632 -4.680 -15.715 1.00 91.06 87 ASN A C 1
ATOM 652 O O . ASN A 1 87 ? 8.408 -3.522 -16.077 1.00 91.06 87 ASN A O 1
ATOM 656 N N . PRO A 1 88 ? 9.796 -5.294 -16.001 1.00 74.12 88 PRO A N 1
ATOM 657 C CA . PRO A 1 88 ? 10.932 -4.612 -16.630 1.00 74.12 88 PRO A CA 1
ATOM 658 C C . PRO A 1 88 ? 10.689 -4.177 -18.086 1.00 74.12 88 PRO A C 1
ATOM 660 O O . PRO A 1 88 ? 11.529 -3.490 -18.658 1.00 74.12 88 PRO A O 1
ATOM 663 N N . GLN A 1 89 ? 9.564 -4.573 -18.688 1.00 64.69 89 GLN A N 1
ATOM 664 C CA . GLN A 1 89 ? 9.233 -4.330 -20.096 1.00 64.69 89 GLN A CA 1
ATOM 665 C C . GLN A 1 89 ? 8.096 -3.304 -20.298 1.00 64.69 89 GLN A C 1
ATOM 667 O O . GLN A 1 89 ? 7.548 -3.215 -21.394 1.00 64.69 89 GLN A O 1
ATOM 672 N N . SER A 1 90 ? 7.742 -2.547 -19.253 1.00 58.09 90 SER A N 1
ATOM 673 C CA . SER A 1 90 ? 6.623 -1.583 -19.254 1.00 58.09 90 SER A CA 1
ATOM 674 C C . SER A 1 90 ? 7.093 -0.135 -19.333 1.00 58.09 90 SER A C 1
ATOM 676 O O . SER A 1 90 ? 8.092 0.194 -18.651 1.00 58.09 90 SER A O 1
#

Foldseek 3Di:
DVVVVQVQLVQLCCVVPVPDPPQDWDWDQDPDCVLAGIKTPSLVVVCVVVVDQSQVSLVSSVVSGDDDQQFPDWDADDRHMIGTHGDPVD

Sequence (90 aa):
MKTHLTQLLASAAKTIAPDVADLTIVLERPKSADHGDFATNLAMILAKPLKQNPRVIATQIIDALPASDYIAKTEIAGAGFINFFLNPQS

Radius of gyration: 12.21 Å; chains: 1; bounding box: 30×24×34 Å

Secondary structure (DSSP, 8-state):
-HHHHHHHHHHHHHHH-TT--S-----B--SSGGG-SEEE-HHHHHHHHHTS-HHHHHHHHHHTPPP-TTEEEEEEETTTEEEEEE-TT-

pLDDT: mean 93.16, std 6.29, range [58.09, 98.25]